Protein AF-A0AAX1VYD7-F1 (afdb_monomer_lite)

Secondary structure (DSSP, 8-state):
-HHHHHHHHHHHHHHHT--------------------------------TT---TTT--HHHHHHHSTT--HHHHHHHHHH-

Organism: Pseudomonas amygdali pv. tabaci (NCBI:txid322)

Foldseek 3Di:
DVVVVVVVVVVVVVVVPPDDPDDDDDDDDDDDDDDDDDPCPDPPVPPVPPLDDDLQPDALVCCPVSDPPQDSVNSVVSNVPD

Sequence (82 aa):
MRTRIFSALIFALLTSASVAVNATAAPSSSAVSPATMENAAPAAVHEQRNDKVNLNTADAQMLQKELAGIGKKKAHALVAYR

Radius of gyration: 25.89 Å; chains: 1; bounding box: 51×38×62 Å

pLDDT: mean 72.29, std 19.98, range [40.0, 96.94]

Structure (mmCIF, N/CA/C/O backbone):
data_AF-A0AAX1VYD7-F1
#
_entry.id   AF-A0AAX1VYD7-F1
#
loop_
_atom_site.group_PDB
_atom_site.id
_atom_site.type_symbol
_atom_site.label_atom_id
_atom_site.label_alt_id
_atom_site.label_comp_id
_atom_site.label_asym_id
_atom_site.label_entity_id
_atom_site.label_seq_id
_atom_site.pdbx_PDB_ins_code
_atom_site.Cartn_x
_atom_site.Cartn_y
_atom_site.Cartn_z
_atom_site.occupancy
_atom_site.B_iso_or_equiv
_atom_site.auth_seq_id
_atom_site.auth_comp_id
_atom_site.auth_asym_id
_atom_site.auth_atom_id
_atom_site.pdbx_PDB_model_num
ATOM 1 N N . MET A 1 1 ? 35.684 13.962 -27.335 1.00 54.16 1 MET A N 1
ATOM 2 C CA . MET A 1 1 ? 36.532 13.622 -26.164 1.00 54.16 1 MET A CA 1
ATOM 3 C C . MET A 1 1 ? 36.285 14.509 -24.932 1.00 54.16 1 MET A C 1
ATOM 5 O O . MET A 1 1 ? 36.352 13.991 -23.830 1.00 54.16 1 MET A O 1
ATOM 9 N N . ARG A 1 2 ? 35.927 15.799 -25.074 1.00 63.97 2 ARG A N 1
ATOM 10 C CA . ARG A 1 2 ? 35.740 16.750 -23.949 1.00 63.97 2 ARG A CA 1
ATOM 11 C C . ARG A 1 2 ? 34.550 16.455 -23.012 1.00 63.97 2 ARG A C 1
ATOM 13 O O . ARG A 1 2 ? 34.645 16.709 -21.820 1.00 63.97 2 ARG A O 1
ATOM 20 N N . THR A 1 3 ? 33.461 15.870 -23.517 1.00 66.75 3 THR A N 1
ATOM 21 C CA . THR A 1 3 ? 32.251 15.562 -22.723 1.00 66.75 3 THR A CA 1
ATOM 22 C C . THR A 1 3 ? 32.424 14.367 -21.783 1.00 66.75 3 THR A C 1
ATOM 24 O O . THR A 1 3 ? 31.894 14.371 -20.680 1.00 66.75 3 THR A O 1
ATOM 27 N N . ARG A 1 4 ? 33.228 13.371 -22.181 1.00 75.75 4 ARG A N 1
ATOM 28 C CA . ARG A 1 4 ? 33.569 12.198 -21.353 1.00 75.75 4 ARG A CA 1
ATOM 29 C C . ARG A 1 4 ? 34.376 12.598 -20.114 1.00 75.75 4 ARG A C 1
ATOM 31 O O . ARG A 1 4 ? 34.165 12.042 -19.045 1.00 75.75 4 ARG A O 1
ATOM 38 N N . ILE A 1 5 ? 35.263 13.582 -20.266 1.00 82.19 5 ILE A N 1
ATOM 39 C CA . ILE A 1 5 ? 36.117 14.099 -19.189 1.00 82.19 5 ILE A CA 1
ATOM 40 C C . ILE A 1 5 ? 35.267 14.846 -18.157 1.00 82.19 5 ILE A C 1
ATOM 42 O O . ILE A 1 5 ? 35.454 14.660 -16.963 1.00 82.19 5 ILE A O 1
ATOM 46 N N . PHE A 1 6 ? 34.278 15.621 -18.606 1.00 82.75 6 PHE A N 1
ATOM 47 C CA . PHE A 1 6 ? 33.352 16.315 -17.712 1.00 82.75 6 PHE A CA 1
ATOM 48 C C . PHE A 1 6 ? 32.536 15.339 -16.849 1.00 82.75 6 PHE A C 1
ATOM 50 O O . PHE A 1 6 ? 32.474 15.495 -15.632 1.00 82.75 6 PHE A O 1
ATOM 57 N N . SER A 1 7 ? 31.984 14.280 -17.452 1.00 80.94 7 SER A N 1
ATO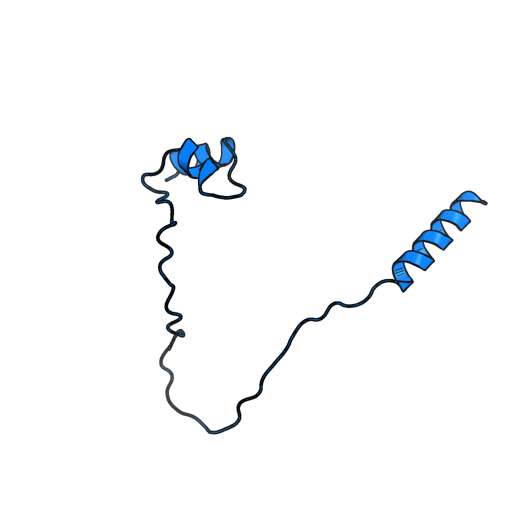M 58 C CA . SER A 1 7 ? 31.276 13.232 -16.704 1.00 80.94 7 SER A CA 1
ATOM 59 C C . SER A 1 7 ? 32.194 12.477 -15.735 1.00 80.94 7 SER A C 1
ATOM 61 O O . SER A 1 7 ? 31.775 12.169 -14.622 1.00 80.94 7 SER A O 1
ATOM 63 N N . ALA A 1 8 ? 33.448 12.218 -16.122 1.00 85.06 8 ALA A N 1
ATOM 64 C CA . ALA A 1 8 ? 34.434 11.573 -15.255 1.00 85.06 8 ALA A CA 1
ATOM 65 C C . ALA A 1 8 ? 34.814 12.449 -14.047 1.00 85.06 8 ALA A C 1
ATOM 67 O O . ALA A 1 8 ? 34.935 11.933 -12.939 1.00 85.06 8 ALA A O 1
ATOM 68 N N . LEU A 1 9 ? 34.938 13.767 -14.238 1.00 85.31 9 LEU A N 1
ATOM 69 C CA . LEU A 1 9 ? 35.216 14.717 -13.157 1.00 85.31 9 LEU A CA 1
ATOM 70 C C . LEU A 1 9 ? 34.059 14.798 -12.155 1.00 85.31 9 LEU A C 1
ATOM 72 O O . LEU A 1 9 ? 34.301 14.779 -10.953 1.00 85.31 9 LEU A O 1
ATOM 76 N N . ILE A 1 10 ? 32.809 14.826 -12.628 1.00 85.06 10 ILE A N 1
ATOM 77 C CA . ILE A 1 10 ? 31.626 14.829 -11.749 1.00 85.06 10 ILE A CA 1
ATOM 78 C C . ILE A 1 10 ? 31.543 13.531 -10.941 1.00 85.06 10 ILE A C 1
ATOM 80 O O . ILE A 1 10 ? 31.291 13.567 -9.738 1.00 85.06 10 ILE A O 1
ATOM 84 N N . PHE A 1 11 ? 31.777 12.387 -11.586 1.00 83.75 11 PHE A N 1
ATOM 85 C CA . PHE A 1 11 ? 31.751 11.091 -10.914 1.00 83.75 11 PHE A CA 1
ATOM 86 C C . PHE A 1 11 ? 32.854 10.972 -9.849 1.00 83.75 11 PHE A C 1
ATOM 88 O O . PHE A 1 11 ? 32.580 10.543 -8.728 1.00 83.75 11 PHE A O 1
ATOM 95 N N . ALA A 1 12 ? 34.073 11.427 -10.164 1.00 83.56 12 ALA A N 1
ATOM 96 C CA . ALA A 1 12 ? 35.179 11.493 -9.210 1.00 83.56 12 ALA A CA 1
ATOM 97 C C . ALA A 1 12 ? 34.875 12.424 -8.019 1.00 83.56 12 ALA A C 1
ATOM 99 O O . ALA A 1 12 ? 35.233 12.113 -6.884 1.00 83.56 12 ALA A O 1
ATOM 100 N N . LEU A 1 13 ? 34.171 13.537 -8.252 1.00 80.75 13 LEU A N 1
ATOM 101 C CA . LEU A 1 13 ? 33.751 14.445 -7.184 1.00 80.75 13 LEU A CA 1
ATOM 102 C C . LEU A 1 13 ? 32.719 13.786 -6.252 1.00 80.75 13 LEU A C 1
ATOM 104 O O . LEU A 1 13 ? 32.833 13.881 -5.032 1.00 80.75 13 LEU A O 1
ATOM 108 N N . LEU A 1 14 ? 31.731 13.090 -6.825 1.00 80.00 14 LEU A N 1
ATOM 109 C CA . LEU A 1 14 ? 30.617 12.505 -6.077 1.00 80.00 14 LEU A CA 1
ATOM 110 C C . LEU A 1 14 ? 31.051 11.316 -5.206 1.00 80.00 14 LEU A C 1
ATOM 112 O O . LEU A 1 14 ? 30.579 11.184 -4.080 1.00 80.00 14 LEU A O 1
ATOM 116 N N . THR A 1 15 ? 31.988 10.485 -5.680 1.00 75.69 15 THR A N 1
ATOM 117 C CA . THR A 1 15 ? 32.517 9.367 -4.878 1.00 75.69 15 THR A CA 1
ATOM 118 C C . THR A 1 15 ? 33.362 9.830 -3.689 1.00 75.69 15 THR A C 1
ATOM 120 O O . THR A 1 15 ? 33.410 9.128 -2.682 1.00 75.69 15 THR A O 1
ATOM 123 N N . SER A 1 16 ? 34.002 11.002 -3.773 1.00 73.12 16 SER A N 1
ATOM 124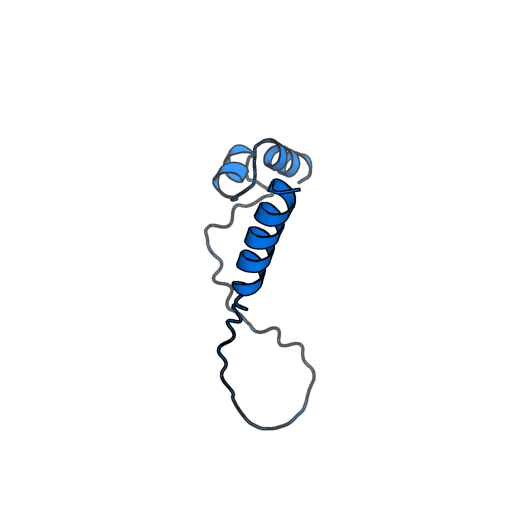 C CA . SER A 1 16 ? 34.791 11.556 -2.664 1.00 73.12 16 SER A CA 1
ATOM 125 C C . SER A 1 16 ? 33.903 12.012 -1.494 1.00 73.12 16 SER A C 1
ATOM 127 O O . SER A 1 16 ? 34.339 12.043 -0.348 1.00 73.12 16 SER A O 1
ATOM 129 N N . ALA A 1 17 ? 32.628 12.319 -1.761 1.00 65.06 17 ALA A N 1
ATOM 130 C CA . ALA A 1 17 ? 31.664 12.789 -0.765 1.00 65.06 17 ALA A CA 1
ATOM 131 C C . ALA A 1 17 ? 30.883 11.663 -0.051 1.00 65.06 17 ALA A C 1
ATOM 133 O O . ALA A 1 17 ? 29.950 11.951 0.700 1.00 65.06 17 ALA A O 1
ATOM 134 N N . SER A 1 18 ? 31.233 10.388 -0.261 1.00 69.25 18 SER A N 1
ATOM 135 C CA . SER A 1 18 ? 30.555 9.256 0.383 1.00 69.25 18 SER A CA 1
ATOM 136 C C . SER A 1 18 ? 30.947 9.140 1.863 1.00 69.25 18 SER A C 1
ATOM 138 O O . SER A 1 18 ? 31.798 8.339 2.243 1.00 69.25 18 SER A O 1
ATOM 140 N N . VAL A 1 19 ? 30.319 9.953 2.711 1.00 65.38 19 VAL A N 1
ATOM 141 C CA . VAL A 1 19 ? 30.422 9.879 4.174 1.00 65.38 19 VAL A CA 1
ATOM 142 C C . VAL A 1 19 ? 29.521 8.756 4.691 1.00 65.38 19 VAL A C 1
ATOM 144 O O . VAL A 1 19 ? 28.308 8.766 4.487 1.00 65.38 19 VAL A O 1
ATOM 147 N N . ALA A 1 20 ? 30.118 7.788 5.388 1.00 63.84 20 ALA A N 1
ATOM 148 C CA . ALA A 1 20 ? 29.400 6.756 6.123 1.00 63.84 20 ALA A CA 1
ATOM 149 C C . ALA A 1 20 ? 28.659 7.381 7.316 1.00 63.84 20 ALA A C 1
ATOM 151 O O . ALA A 1 20 ? 29.270 7.780 8.306 1.00 63.84 20 ALA A O 1
ATOM 152 N N . VAL A 1 21 ? 27.331 7.460 7.233 1.00 62.00 21 VAL A N 1
ATOM 153 C CA . VAL A 1 21 ? 26.476 7.766 8.385 1.00 62.00 21 VAL A CA 1
ATOM 154 C C . VAL A 1 21 ? 26.252 6.465 9.154 1.00 62.00 21 VAL A C 1
ATOM 156 O O . VAL A 1 21 ? 25.329 5.710 8.862 1.00 62.00 21 VAL A O 1
ATOM 159 N N . ASN A 1 22 ? 27.112 6.189 10.134 1.00 60.62 22 ASN A N 1
ATOM 160 C CA . ASN A 1 22 ? 26.878 5.149 11.133 1.00 60.62 22 ASN A CA 1
ATOM 161 C C . ASN A 1 22 ? 26.402 5.821 12.425 1.00 60.62 22 ASN A C 1
ATOM 163 O O . ASN A 1 22 ? 27.189 6.435 13.140 1.00 60.62 22 ASN A O 1
ATOM 167 N N . ALA A 1 23 ? 25.111 5.700 12.730 1.00 55.72 23 ALA A N 1
ATOM 168 C CA . ALA A 1 23 ? 24.563 6.074 14.027 1.00 55.72 23 ALA A CA 1
ATOM 169 C C . ALA A 1 23 ? 24.331 4.804 14.852 1.00 55.72 23 ALA A C 1
ATOM 171 O O . ALA A 1 23 ? 23.350 4.087 14.666 1.00 55.72 23 ALA A O 1
ATOM 172 N N . THR A 1 24 ? 25.244 4.507 15.774 1.00 50.78 24 THR A N 1
ATOM 173 C CA . THR A 1 24 ? 24.979 3.564 16.866 1.00 50.78 24 THR A CA 1
ATOM 174 C C . THR A 1 24 ? 25.601 4.124 18.136 1.00 50.78 24 THR A C 1
ATOM 176 O O . THR A 1 24 ? 26.815 4.087 18.315 1.00 50.78 24 THR A O 1
ATOM 179 N N . ALA A 1 25 ? 24.755 4.689 18.996 1.00 52.47 25 ALA A N 1
ATOM 180 C CA . ALA A 1 25 ? 25.099 5.049 20.364 1.00 52.47 25 ALA A CA 1
ATOM 181 C C . ALA A 1 25 ? 24.734 3.872 21.285 1.00 52.47 25 ALA A C 1
ATOM 183 O O . ALA A 1 25 ? 23.617 3.361 21.228 1.00 52.47 25 ALA A O 1
ATOM 184 N N . ALA A 1 26 ? 25.705 3.435 22.087 1.00 55.69 26 ALA A N 1
ATOM 185 C CA . ALA A 1 26 ? 25.589 2.393 23.111 1.00 55.69 26 ALA A CA 1
ATOM 186 C C . ALA A 1 26 ? 24.928 2.941 24.405 1.00 55.69 26 ALA A C 1
ATOM 188 O O . ALA A 1 26 ? 24.747 4.155 24.518 1.00 55.69 26 ALA A O 1
ATOM 189 N N . PRO A 1 27 ? 24.621 2.096 25.414 1.00 56.59 27 PRO A N 1
ATOM 190 C CA . PRO A 1 27 ? 25.682 1.842 26.386 1.00 56.59 27 PRO A CA 1
ATOM 191 C C . PRO A 1 27 ? 25.754 0.412 26.941 1.00 56.59 27 PRO A C 1
ATOM 193 O O . PRO A 1 27 ? 24.803 -0.364 26.982 1.00 56.59 27 PRO A O 1
ATOM 196 N N . SER A 1 28 ? 26.961 0.132 27.404 1.00 53.19 28 SER A N 1
ATOM 197 C CA . SER A 1 28 ? 27.420 -0.977 28.221 1.00 53.19 28 SER A CA 1
ATOM 198 C C . SER A 1 28 ? 26.617 -1.123 29.520 1.00 53.19 28 SER A C 1
ATOM 200 O O . SER A 1 28 ? 26.432 -0.146 30.242 1.00 53.19 28 SER A O 1
ATOM 202 N N . SER A 1 29 ? 26.258 -2.353 29.889 1.00 46.06 29 SER A N 1
ATOM 203 C CA . SER A 1 29 ? 26.139 -2.731 31.299 1.00 46.06 29 SER A CA 1
ATOM 204 C C . SER A 1 29 ? 26.729 -4.118 31.504 1.00 46.06 29 SER A C 1
ATOM 206 O O . SER A 1 29 ? 26.377 -5.085 30.829 1.00 46.06 29 SER A O 1
ATOM 208 N N . SER A 1 30 ? 27.698 -4.153 32.406 1.00 46.84 30 SER A N 1
ATOM 209 C CA . SER A 1 30 ? 28.465 -5.312 32.815 1.00 46.84 30 SER A CA 1
ATOM 210 C C . SER A 1 30 ? 27.658 -6.232 33.737 1.00 46.84 30 SER A C 1
ATOM 212 O O . SER A 1 30 ? 26.894 -5.765 34.574 1.00 46.84 30 SER A O 1
ATOM 214 N N . ALA A 1 31 ? 28.031 -7.512 33.677 1.00 43.41 31 ALA A N 1
ATOM 215 C CA . ALA A 1 31 ? 28.204 -8.426 34.809 1.00 43.41 31 ALA A CA 1
ATOM 216 C C . ALA A 1 31 ? 27.124 -9.508 35.089 1.00 43.41 31 ALA A C 1
ATOM 218 O O . ALA A 1 31 ? 25.988 -9.237 35.452 1.00 43.41 31 ALA A O 1
ATOM 219 N N . VAL A 1 32 ? 27.648 -10.747 35.065 1.00 40.00 32 VAL A N 1
ATOM 220 C CA . VAL A 1 32 ? 27.331 -11.947 35.874 1.00 40.00 32 VAL A CA 1
ATOM 221 C C . VAL A 1 32 ? 26.238 -12.926 35.393 1.00 40.00 32 VAL A C 1
ATOM 223 O O . VAL A 1 32 ? 25.100 -12.860 35.822 1.00 40.00 32 VAL A O 1
ATOM 226 N N . SER A 1 33 ? 26.694 -13.913 34.602 1.00 41.59 33 SER A N 1
ATOM 227 C CA . SER A 1 33 ? 26.587 -15.385 34.784 1.00 41.59 33 SER A CA 1
ATOM 228 C C . SER A 1 33 ? 25.230 -16.124 34.938 1.00 41.59 33 SER A C 1
ATOM 230 O O . SER A 1 33 ? 24.204 -15.535 35.247 1.00 41.59 33 SER A O 1
ATOM 232 N N . PRO A 1 34 ? 25.214 -17.448 34.648 1.00 53.84 34 PRO A N 1
ATOM 233 C CA . PRO A 1 34 ? 24.168 -18.110 33.873 1.00 53.84 34 PRO A CA 1
ATOM 234 C C . PRO A 1 34 ? 23.218 -18.948 34.731 1.00 53.84 34 PRO A C 1
ATOM 236 O O . PRO A 1 34 ? 23.642 -19.532 35.721 1.00 53.84 34 PRO A O 1
ATOM 239 N N . ALA A 1 35 ? 21.972 -19.100 34.288 1.00 45.41 35 ALA A N 1
ATOM 240 C CA . ALA A 1 35 ? 21.250 -20.375 34.267 1.00 45.41 35 ALA A CA 1
ATOM 24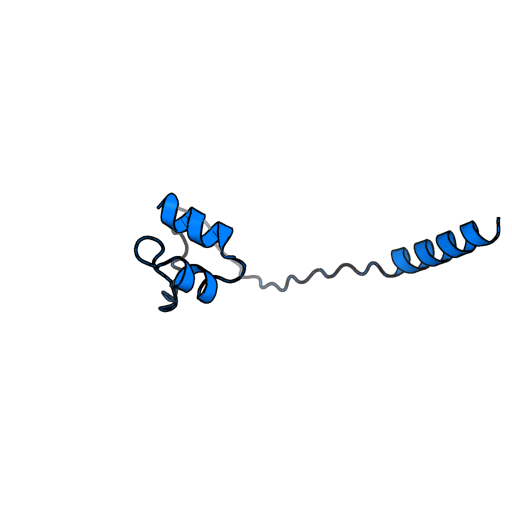1 C C . ALA A 1 35 ? 19.783 -20.146 33.901 1.00 45.41 35 ALA A C 1
ATOM 243 O O . ALA A 1 35 ? 19.125 -19.253 34.422 1.00 45.41 35 ALA A O 1
ATOM 244 N N . THR A 1 36 ? 19.276 -21.089 33.114 1.00 40.84 36 THR A N 1
ATOM 245 C CA . THR A 1 36 ? 1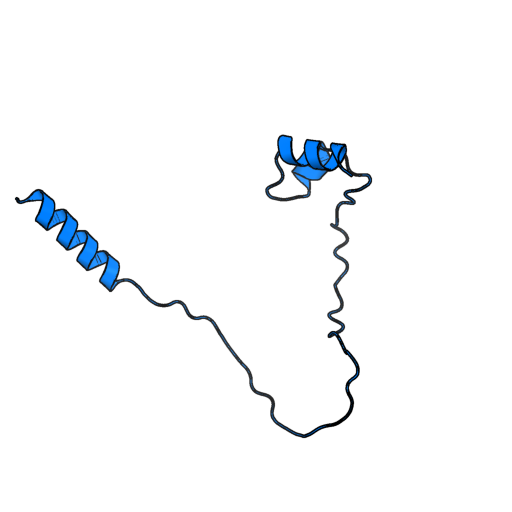7.858 -21.373 32.881 1.00 40.84 36 THR A CA 1
ATOM 246 C C . THR A 1 36 ? 17.242 -20.611 31.717 1.00 40.84 36 THR A C 1
ATOM 248 O O . THR A 1 36 ? 16.836 -19.457 31.789 1.00 40.84 36 THR A O 1
ATOM 251 N N . MET A 1 37 ? 17.187 -21.350 30.613 1.00 51.94 37 MET A N 1
ATOM 252 C CA . MET A 1 37 ? 16.299 -21.132 29.491 1.00 51.94 37 MET A CA 1
ATOM 253 C C . MET A 1 37 ? 14.862 -21.014 30.005 1.00 51.94 37 MET A C 1
ATOM 255 O O . MET A 1 37 ? 14.258 -22.011 30.376 1.00 51.94 37 MET A O 1
ATOM 259 N N . GLU A 1 38 ? 14.300 -19.817 29.971 1.00 41.09 38 GLU A N 1
ATOM 260 C CA . GLU A 1 38 ? 12.886 -19.654 29.676 1.00 41.09 38 GLU A CA 1
ATOM 261 C C . GLU A 1 38 ? 12.753 -18.391 28.838 1.00 41.09 38 GLU A C 1
ATOM 263 O O . GLU A 1 38 ? 13.379 -17.368 29.107 1.00 41.09 38 GLU A O 1
ATOM 268 N N . ASN A 1 39 ? 12.027 -18.529 27.739 1.00 42.62 39 ASN A N 1
ATOM 269 C CA . ASN A 1 39 ? 11.805 -17.545 26.698 1.00 42.62 39 ASN A CA 1
ATOM 270 C C . ASN A 1 39 ? 11.096 -16.297 27.260 1.00 42.62 39 ASN A C 1
ATOM 272 O O . ASN A 1 39 ? 9.902 -16.098 27.053 1.00 42.62 39 ASN A O 1
ATOM 276 N N . ALA A 1 40 ? 11.836 -15.451 27.973 1.00 44.94 40 ALA A N 1
ATOM 277 C CA . ALA A 1 40 ? 11.440 -14.099 28.316 1.00 44.94 40 ALA A CA 1
ATOM 278 C C . ALA A 1 40 ? 11.629 -13.232 27.068 1.00 44.94 40 ALA A C 1
ATOM 280 O O . ALA A 1 40 ? 12.636 -12.543 26.898 1.00 44.94 40 ALA A O 1
ATOM 281 N N . ALA A 1 41 ? 10.644 -13.278 26.167 1.00 45.94 41 ALA A N 1
ATOM 282 C CA . ALA A 1 41 ? 10.415 -12.143 25.289 1.00 45.94 41 ALA A CA 1
ATOM 283 C C . ALA A 1 41 ? 10.318 -10.901 26.192 1.00 45.94 41 ALA A C 1
ATOM 285 O O . ALA A 1 41 ? 9.595 -10.950 27.195 1.00 45.94 41 ALA A O 1
ATOM 286 N N . PRO A 1 42 ? 11.051 -9.810 25.908 1.00 44.97 42 PRO A N 1
ATOM 287 C CA . PRO A 1 42 ? 10.920 -8.613 26.709 1.00 44.97 42 PRO A CA 1
ATOM 288 C C . PRO A 1 42 ? 9.455 -8.205 26.622 1.00 44.97 42 PRO A C 1
ATOM 290 O O . PRO A 1 42 ? 8.922 -8.020 25.525 1.00 44.97 42 PRO A O 1
ATOM 293 N N . ALA A 1 43 ? 8.801 -8.087 27.776 1.00 48.78 43 ALA A N 1
ATOM 294 C CA . ALA A 1 43 ? 7.562 -7.349 27.912 1.00 48.78 43 ALA A CA 1
ATOM 295 C C . ALA A 1 43 ? 7.877 -5.876 27.611 1.00 48.78 43 ALA A C 1
ATOM 297 O O . ALA A 1 43 ? 7.911 -5.020 28.490 1.00 48.78 43 ALA A O 1
ATOM 298 N N . ALA A 1 44 ? 8.150 -5.580 26.339 1.00 48.00 44 ALA A N 1
ATOM 299 C CA . ALA A 1 44 ? 7.817 -4.303 25.774 1.00 48.00 44 ALA A CA 1
ATOM 300 C C . ALA A 1 44 ? 6.313 -4.215 25.981 1.00 48.00 44 ALA A C 1
ATOM 302 O O . ALA A 1 44 ? 5.539 -4.918 25.328 1.00 48.00 44 ALA A O 1
ATOM 303 N N . VAL A 1 45 ? 5.922 -3.418 26.969 1.00 47.75 45 VAL A N 1
ATOM 304 C CA . VAL A 1 45 ? 4.590 -2.850 27.064 1.00 47.75 45 VAL A CA 1
ATOM 305 C C . VAL A 1 45 ? 4.362 -2.198 25.706 1.00 47.75 45 VAL A C 1
ATOM 307 O O . VAL A 1 45 ? 4.792 -1.078 25.441 1.00 47.75 45 VAL A O 1
ATOM 310 N N . HIS A 1 46 ? 3.797 -2.967 24.776 1.00 44.09 46 HIS A N 1
ATOM 311 C CA . HIS A 1 46 ? 3.200 -2.437 23.578 1.00 44.09 46 HIS A CA 1
ATOM 312 C C . HIS A 1 46 ? 2.035 -1.631 24.118 1.00 44.09 46 HIS A C 1
ATOM 314 O O . HIS A 1 46 ? 0.954 -2.175 24.323 1.00 44.09 46 HIS A O 1
ATOM 320 N N . GLU A 1 47 ? 2.299 -0.356 24.411 1.00 46.59 47 GLU A N 1
ATOM 321 C CA . GLU A 1 47 ? 1.316 0.713 24.366 1.00 46.59 47 GLU A CA 1
ATOM 322 C C . GLU A 1 47 ? 0.410 0.371 23.189 1.00 46.59 47 GLU A C 1
ATOM 324 O O . GLU A 1 47 ? 0.810 0.471 22.019 1.00 46.59 47 GLU A O 1
ATOM 329 N N . GLN A 1 48 ? -0.750 -0.206 23.500 1.00 49.50 48 GLN A N 1
ATOM 330 C CA . GLN A 1 48 ? -1.727 -0.615 22.517 1.00 49.50 48 GLN A CA 1
ATOM 331 C C . GLN A 1 48 ? -2.278 0.696 21.986 1.00 49.50 48 GLN A C 1
ATOM 333 O O . GLN A 1 48 ? -3.260 1.221 22.499 1.00 49.50 48 GLN A O 1
ATOM 338 N N . ARG A 1 49 ? -1.563 1.269 21.010 1.00 52.44 49 ARG A N 1
ATOM 339 C CA . ARG A 1 49 ? -1.964 2.477 20.304 1.00 52.44 49 ARG A CA 1
ATOM 340 C C . ARG A 1 49 ? -3.392 2.235 19.845 1.00 52.44 49 ARG A C 1
ATOM 342 O O . ARG A 1 49 ? -3.639 1.361 19.013 1.00 52.44 49 ARG A O 1
ATOM 349 N N . ASN A 1 50 ? -4.301 2.988 20.448 1.00 58.12 50 ASN A N 1
ATOM 350 C CA . ASN A 1 50 ? -5.737 2.950 20.202 1.00 58.12 50 ASN A CA 1
ATOM 351 C C . ASN A 1 50 ? -6.078 3.338 18.745 1.00 58.12 50 ASN A C 1
ATOM 353 O O . ASN A 1 50 ? -7.190 3.130 18.288 1.00 58.12 50 ASN A O 1
ATOM 357 N N . ASP A 1 51 ? -5.092 3.813 17.981 1.00 69.81 51 ASP A N 1
ATOM 358 C CA . ASP A 1 51 ? -5.207 4.168 16.562 1.00 69.81 51 ASP A CA 1
ATOM 359 C C . ASP A 1 51 ? -5.083 2.962 15.607 1.00 69.81 51 ASP A C 1
ATOM 361 O O . ASP A 1 51 ? -4.847 3.111 14.408 1.00 69.81 51 ASP A O 1
ATOM 365 N N . LYS A 1 52 ? -5.185 1.727 16.109 1.00 80.81 52 LYS A N 1
ATOM 366 C CA . LYS A 1 52 ? -5.154 0.533 15.254 1.00 80.81 52 LYS A CA 1
ATOM 367 C C . LYS A 1 52 ? -6.496 0.349 14.546 1.00 80.81 52 LYS A C 1
ATOM 369 O O . LYS A 1 52 ? -7.489 -0.032 15.157 1.00 80.81 52 LYS A O 1
ATOM 374 N N . VAL A 1 53 ? -6.501 0.528 13.226 1.00 87.94 53 VAL A N 1
ATOM 375 C CA . VAL A 1 53 ? -7.647 0.183 12.375 1.00 87.94 53 VAL A CA 1
ATOM 376 C C . VAL A 1 53 ? -7.851 -1.339 12.317 1.00 87.94 53 VAL A C 1
ATOM 378 O O . VAL A 1 53 ? -6.917 -2.103 12.062 1.00 87.94 53 VAL A O 1
ATOM 381 N N . ASN A 1 54 ? -9.083 -1.801 12.546 1.00 91.56 54 ASN A N 1
ATOM 382 C CA . ASN A 1 54 ? -9.424 -3.221 12.452 1.00 91.56 54 ASN A CA 1
ATOM 383 C C . ASN A 1 54 ? -9.646 -3.629 10.987 1.00 91.56 54 ASN A C 1
ATOM 385 O O . ASN A 1 54 ? -10.667 -3.295 10.393 1.00 91.56 54 ASN A O 1
ATOM 389 N N . LEU A 1 55 ? -8.714 -4.397 10.415 1.00 92.44 55 LEU A N 1
ATOM 390 C CA . LEU A 1 55 ? -8.761 -4.840 9.013 1.00 92.44 55 LEU A CA 1
ATOM 391 C C . LEU A 1 55 ? -9.981 -5.720 8.680 1.00 92.44 55 LEU A C 1
ATOM 393 O O . LEU A 1 55 ? -10.476 -5.695 7.551 1.00 92.44 55 LEU A O 1
ATOM 397 N N . ASN A 1 56 ? -10.488 -6.468 9.661 1.00 91.56 56 ASN A N 1
ATOM 398 C CA . ASN A 1 56 ? -11.603 -7.397 9.464 1.00 91.56 56 ASN A CA 1
ATOM 399 C C . ASN A 1 56 ? -12.930 -6.659 9.249 1.00 91.56 56 ASN A C 1
ATOM 401 O O . ASN A 1 56 ? -13.813 -7.157 8.558 1.00 91.56 56 ASN A O 1
ATOM 405 N N . THR A 1 57 ? -13.068 -5.458 9.817 1.00 92.19 57 THR A N 1
ATOM 406 C CA . THR A 1 57 ? -14.324 -4.693 9.796 1.00 92.19 57 THR A CA 1
ATOM 407 C C . THR A 1 57 ? -14.226 -3.393 9.004 1.00 92.19 57 THR A C 1
ATOM 409 O O . THR A 1 57 ? -15.234 -2.939 8.470 1.00 92.19 57 THR A O 1
ATOM 412 N N . ALA A 1 58 ? -13.040 -2.793 8.888 1.00 91.00 58 ALA A N 1
ATOM 413 C CA . ALA A 1 58 ? -12.854 -1.502 8.231 1.00 91.00 58 ALA A CA 1
ATOM 414 C C . ALA A 1 58 ? -13.164 -1.558 6.732 1.00 91.00 58 ALA A C 1
ATOM 416 O O . ALA A 1 58 ? -12.786 -2.491 6.026 1.00 91.00 58 ALA A O 1
ATOM 417 N N . ASP A 1 59 ? -13.843 -0.548 6.217 1.00 92.88 59 ASP A N 1
ATOM 418 C CA . ASP A 1 59 ? -14.112 -0.412 4.793 1.00 92.88 59 ASP A CA 1
ATOM 419 C C . ASP A 1 59 ? -12.876 0.090 4.029 1.00 92.88 59 ASP A C 1
ATOM 421 O O . ASP A 1 59 ? -11.908 0.610 4.592 1.00 92.88 59 ASP A O 1
ATOM 425 N N . ALA A 1 60 ? -12.914 -0.038 2.702 1.00 94.50 60 ALA A N 1
ATOM 426 C CA . ALA A 1 60 ? -11.786 0.335 1.858 1.00 94.50 60 ALA A CA 1
ATOM 4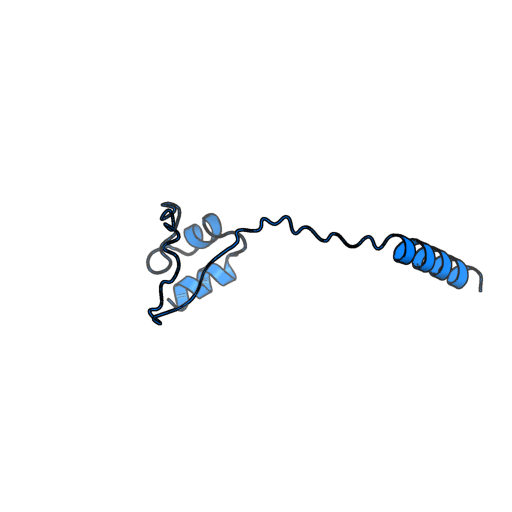27 C C . ALA A 1 60 ? -11.425 1.829 1.967 1.00 94.50 60 ALA A C 1
ATOM 429 O O . ALA A 1 60 ? -10.268 2.180 1.738 1.00 94.50 60 ALA A O 1
ATOM 430 N N . GLN A 1 61 ? -12.367 2.720 2.294 1.00 94.94 61 GLN A N 1
AT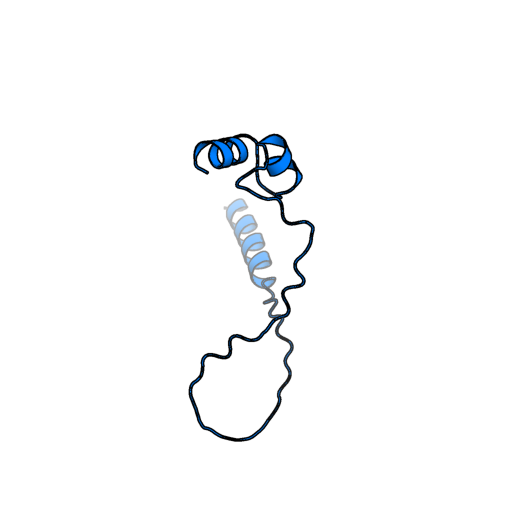OM 431 C CA . GLN A 1 61 ? -12.070 4.145 2.458 1.00 94.94 61 GLN A CA 1
ATOM 432 C C . GLN A 1 61 ? -11.342 4.402 3.781 1.00 94.94 61 GLN A C 1
ATOM 434 O O . GLN A 1 61 ? -10.346 5.127 3.788 1.00 94.94 61 GLN A O 1
ATOM 439 N N . MET A 1 62 ? -11.767 3.757 4.870 1.00 93.31 62 MET A N 1
ATOM 440 C CA . MET A 1 62 ? -11.067 3.850 6.156 1.00 93.31 62 MET A CA 1
ATOM 441 C C . MET A 1 62 ? -9.662 3.257 6.092 1.00 93.31 62 MET A C 1
ATOM 443 O O . MET A 1 62 ? -8.718 3.885 6.563 1.00 93.31 62 MET A O 1
ATOM 447 N N . LEU A 1 63 ? -9.472 2.120 5.416 1.00 93.44 63 LEU A N 1
ATOM 448 C CA . LEU A 1 63 ? -8.135 1.539 5.241 1.00 93.44 63 LEU A CA 1
ATOM 449 C C . LEU A 1 63 ? -7.173 2.463 4.481 1.00 93.44 63 LEU A C 1
ATOM 451 O O . LEU A 1 63 ? -5.989 2.477 4.788 1.00 93.44 63 LEU A O 1
ATOM 455 N N . GLN A 1 64 ? -7.657 3.246 3.514 1.00 94.44 64 GLN A N 1
ATOM 456 C CA . GLN A 1 64 ? -6.814 4.212 2.790 1.00 94.44 64 GLN A CA 1
ATOM 457 C C . GLN A 1 64 ? -6.425 5.418 3.646 1.00 94.44 64 GLN A C 1
ATOM 459 O O . GLN A 1 64 ? -5.343 5.972 3.474 1.00 94.44 64 GLN A O 1
ATOM 464 N N . LYS A 1 65 ? -7.327 5.851 4.530 1.00 93.25 65 LYS A N 1
ATOM 465 C CA . LYS A 1 65 ? -7.133 7.033 5.372 1.00 93.25 65 LYS A CA 1
ATOM 466 C C . LYS A 1 65 ? -6.237 6.738 6.574 1.00 93.25 65 LYS A C 1
ATOM 468 O O . LYS A 1 65 ? -5.383 7.552 6.904 1.00 93.25 65 LYS A O 1
ATOM 473 N N . GLU A 1 66 ? -6.433 5.584 7.202 1.00 90.69 66 GLU A N 1
ATOM 474 C CA . GLU A 1 66 ? -5.759 5.213 8.450 1.00 90.69 66 GLU A CA 1
ATOM 475 C C . GLU A 1 66 ? -4.411 4.507 8.209 1.00 90.69 66 GLU A C 1
ATOM 477 O O . GLU A 1 66 ? -3.535 4.530 9.071 1.00 90.69 66 GLU A O 1
ATOM 482 N N . LEU A 1 67 ? -4.200 3.897 7.033 1.00 89.94 67 LEU A N 1
ATOM 483 C CA . LEU A 1 67 ? -2.942 3.222 6.698 1.00 89.94 67 LEU A CA 1
ATOM 484 C C . LEU A 1 67 ? -2.157 4.005 5.645 1.00 89.94 67 LEU A C 1
ATOM 486 O O . LEU A 1 67 ? -2.497 4.033 4.459 1.00 89.94 67 LEU A O 1
ATOM 490 N N . ALA A 1 68 ? -1.032 4.578 6.068 1.00 90.88 68 ALA A N 1
ATOM 491 C CA . ALA A 1 68 ? -0.109 5.252 5.167 1.00 90.88 68 ALA A CA 1
ATOM 492 C C . ALA A 1 68 ? 0.393 4.296 4.063 1.00 90.88 68 ALA A C 1
ATOM 494 O O . ALA A 1 68 ? 0.853 3.186 4.327 1.00 90.88 68 ALA A O 1
ATOM 495 N N . GLY A 1 69 ? 0.309 4.731 2.802 1.00 92.19 69 GLY A N 1
ATOM 496 C CA . GLY A 1 69 ? 0.772 3.949 1.646 1.00 92.19 69 GLY A CA 1
ATOM 497 C C . GLY A 1 69 ? -0.211 2.884 1.133 1.00 92.19 69 GLY A C 1
ATOM 498 O O . GLY A 1 69 ? 0.109 2.156 0.180 1.00 92.19 69 GLY A O 1
ATOM 499 N N . ILE A 1 70 ? -1.416 2.800 1.706 1.00 95.00 70 ILE A N 1
ATOM 500 C CA . ILE A 1 70 ? -2.510 1.982 1.176 1.00 95.00 70 ILE A CA 1
ATOM 501 C C . ILE A 1 70 ? -3.374 2.838 0.247 1.00 95.00 70 ILE A C 1
ATOM 503 O O . ILE A 1 70 ? -4.180 3.651 0.673 1.00 95.00 70 ILE A O 1
ATOM 507 N N . GLY A 1 71 ? -3.210 2.642 -1.062 1.00 93.88 71 GLY A N 1
ATOM 508 C CA . GLY A 1 71 ? -4.088 3.240 -2.071 1.00 93.88 71 GLY A CA 1
ATOM 509 C C . GLY A 1 71 ? -5.324 2.384 -2.365 1.00 93.88 71 GLY A C 1
ATOM 510 O O . GLY A 1 71 ? -5.385 1.208 -1.998 1.00 93.88 71 GLY A O 1
ATOM 511 N N . LYS A 1 72 ? -6.273 2.943 -3.125 1.00 95.38 72 LYS A N 1
ATOM 512 C CA . LYS A 1 72 ? -7.558 2.322 -3.504 1.00 95.38 72 LYS A CA 1
ATOM 513 C C . LYS A 1 72 ? -7.466 0.843 -3.881 1.00 95.38 72 LYS A C 1
ATOM 515 O O . LYS A 1 72 ? -8.176 0.022 -3.313 1.00 95.38 72 LYS A O 1
ATOM 520 N N . LYS A 1 73 ? -6.566 0.473 -4.801 1.00 96.88 73 LYS A N 1
ATOM 521 C CA . LYS A 1 73 ? -6.422 -0.929 -5.244 1.00 96.88 73 LYS A CA 1
ATOM 522 C C . LYS A 1 73 ? -6.037 -1.875 -4.101 1.00 96.88 73 LYS A C 1
ATOM 524 O O . LYS A 1 73 ? -6.602 -2.957 -4.002 1.00 96.88 73 LYS A O 1
ATOM 529 N N . LYS A 1 74 ? -5.105 -1.460 -3.236 1.00 95.81 74 LYS A N 1
ATOM 530 C CA . LYS A 1 74 ? -4.660 -2.264 -2.088 1.00 95.81 74 LYS A CA 1
ATOM 531 C C . LYS A 1 74 ? -5.760 -2.375 -1.034 1.00 95.81 74 LYS A C 1
ATOM 533 O O . LYS A 1 74 ? -5.985 -3.463 -0.524 1.00 95.81 74 LYS A O 1
ATOM 538 N N . ALA A 1 75 ? -6.482 -1.288 -0.765 1.00 96.94 75 ALA A N 1
ATOM 539 C CA . ALA A 1 75 ? -7.605 -1.302 0.168 1.00 96.94 75 ALA A CA 1
ATOM 540 C C . ALA A 1 75 ? -8.754 -2.206 -0.297 1.00 96.94 75 ALA A C 1
ATOM 542 O O . ALA A 1 75 ? -9.287 -2.976 0.494 1.00 96.94 75 ALA A O 1
ATOM 543 N N . HIS A 1 76 ? -9.101 -2.170 -1.586 1.00 96.12 76 HIS A N 1
ATOM 544 C CA . HIS A 1 76 ? -10.095 -3.095 -2.134 1.00 96.12 76 HIS A CA 1
ATOM 545 C C . HIS A 1 76 ? -9.624 -4.549 -2.082 1.00 96.12 76 HIS A C 1
ATOM 547 O O . HIS A 1 76 ? -10.424 -5.416 -1.755 1.00 96.12 76 HIS A O 1
ATOM 553 N N . ALA A 1 77 ? -8.344 -4.819 -2.356 1.00 96.81 77 ALA A N 1
ATOM 554 C CA . ALA A 1 77 ? -7.797 -6.164 -2.210 1.00 96.81 77 ALA A CA 1
ATOM 555 C C . ALA A 1 77 ? -7.874 -6.649 -0.752 1.00 96.81 77 ALA A C 1
ATOM 557 O O . ALA A 1 77 ? -8.322 -7.760 -0.510 1.00 96.81 77 ALA A O 1
ATOM 558 N N . LEU A 1 78 ? -7.526 -5.802 0.221 1.00 94.44 78 LEU A N 1
ATOM 559 C CA . LEU A 1 78 ? -7.653 -6.125 1.647 1.00 94.44 78 LEU A CA 1
ATOM 560 C C . LEU A 1 78 ? -9.094 -6.493 2.025 1.00 94.44 78 LEU A C 1
ATOM 562 O O . LEU A 1 78 ? -9.306 -7.487 2.701 1.00 94.44 78 LEU A O 1
ATOM 566 N N . VAL A 1 79 ? -10.087 -5.739 1.549 1.00 95.06 79 VAL A N 1
ATOM 567 C CA . VAL A 1 79 ? -11.506 -6.045 1.802 1.00 95.06 79 VAL A CA 1
ATOM 568 C C . VAL A 1 79 ? -11.981 -7.301 1.061 1.00 95.06 79 VAL A C 1
ATOM 570 O O . VAL A 1 79 ? -12.863 -7.990 1.558 1.00 95.06 79 VAL A O 1
ATOM 573 N N . ALA A 1 80 ? -11.428 -7.596 -0.116 1.00 96.56 80 ALA A N 1
ATOM 574 C CA . ALA A 1 80 ? -11.816 -8.756 -0.918 1.00 96.56 80 ALA A CA 1
ATOM 575 C C . ALA A 1 80 ? -11.225 -10.084 -0.410 1.00 96.56 80 ALA A C 1
ATOM 577 O O . ALA A 1 80 ? -11.820 -11.127 -0.657 1.00 96.56 80 ALA A O 1
ATOM 578 N N . TYR A 1 81 ? -10.065 -10.045 0.255 1.00 95.25 81 TYR A N 1
ATOM 579 C CA . TYR A 1 81 ? -9.330 -11.233 0.716 1.00 95.25 81 TYR A CA 1
ATOM 580 C C . TYR A 1 81 ? -9.296 -11.412 2.242 1.00 95.25 81 TYR A C 1
ATOM 582 O O . TYR A 1 81 ? -8.632 -12.334 2.715 1.00 95.25 81 TYR A O 1
ATOM 590 N N . ARG A 1 82 ? -9.936 -10.524 3.007 1.00 88.06 82 ARG A N 1
ATOM 591 C CA . ARG A 1 82 ? -10.075 -10.681 4.463 1.00 88.06 82 ARG A CA 1
ATOM 592 C C . ARG A 1 82 ? -11.082 -11.760 4.840 1.00 88.06 82 ARG A C 1
ATOM 594 O O . ARG A 1 82 ? -12.042 -11.961 4.062 1.00 88.06 82 ARG A O 1
#

InterPro domains:
  IPR010994 RuvA domain 2-like [SSF47781] (44-82)
  IPR060575 SAM-like, helix-hairpin-helix tandem [PF12836] (50-82)